Protein AF-A0A2D6QB66-F1 (afdb_monomer)

Foldseek 3Di:
DDEAEQAVQQLVVLVVDDHPVVCLVVPLVPAQAYADWAYENVDTQFQAPPYDGPLLVVLVSHDPNHYYHHGHDPVDDPVSNVVSVVNNVVSPD

Nearest PDB structures (foldseek):
  4q3p-assembly2_B  TM=3.295E-01  e=2.013E+00  Schistosoma mansoni
  4q3r-assembly4_D  TM=3.873E-01  e=4.354E+00  Schistosoma mansoni
  4q3p-assembly4_D  TM=2.969E-01  e=2.604E+00  Schistosoma mansoni
  4q3v-assembly1_A  TM=3.183E-01  e=3.157E+00  Schistosoma mansoni
  4q3p-assembly3_C  TM=2.563E-01  e=2.289E+00  Schistosoma mansoni

Solvent-accessible surface area (backbone atoms only — not comparable to full-atom values): 5120 Å² total; per-residue (Å²): 122,34,75,46,47,49,17,64,34,51,33,40,26,74,71,75,45,74,42,64,64,62,54,43,76,74,37,30,97,42,42,53,26,34,39,49,20,7,15,41,84,90,46,63,37,31,45,40,89,74,48,68,61,64,56,61,66,51,40,78,51,58,52,90,86,29,45,81,38,82,47,56,48,88,86,60,51,71,69,51,51,52,50,16,52,50,53,40,46,79,44,70,97

Mean predicted aligned error: 2.01 Å

Secondary structure (DSSP, 8-state):
-EEEEHHHHHHHHTTTS--HHHHHHHHGGGEEEEEE-B--SS--SB-TTSS---HHHHHHHS-TTSEEEE---TTS-HHHHHHHHHHHHTTT-

Radius of gyration: 12.35 Å; Cα contacts (8 Å, |Δi|>4): 161; chains: 1; bounding box: 29×25×33 Å

Sequence (93 aa):
GYWHDTGRIHQRSNMGLPDQGVWLDAFSNRMMGCHLQDATKDQSELPPGQGEVDFQLVSEYVPREAARVVEVHPRHGRAEVLLAVQYLLDRGF

Structure (mmCIF, N/CA/C/O backbone):
data_AF-A0A2D6QB66-F1
#
_entry.id   AF-A0A2D6QB66-F1
#
loop_
_atom_site.group_PDB
_atom_site.id
_atom_site.type_symbol
_atom_site.label_atom_id
_atom_site.label_alt_id
_atom_site.label_comp_id
_atom_site.label_asym_id
_atom_site.label_entity_id
_atom_site.label_seq_id
_atom_site.pdbx_PDB_ins_code
_atom_site.Cartn_x
_atom_site.Cartn_y
_atom_site.Cartn_z
_atom_site.occupancy
_atom_site.B_iso_or_equiv
_atom_site.auth_seq_id
_atom_site.auth_comp_id
_atom_site.auth_asym_id
_atom_site.auth_atom_id
_atom_site.pdbx_PDB_model_num
ATOM 1 N N . GLY A 1 1 ? -14.272 9.421 8.036 1.00 88.00 1 GLY A N 1
ATOM 2 C CA . GLY A 1 1 ? -13.499 8.234 7.643 1.00 88.00 1 GLY A CA 1
ATOM 3 C C . GLY A 1 1 ? -12.024 8.546 7.629 1.00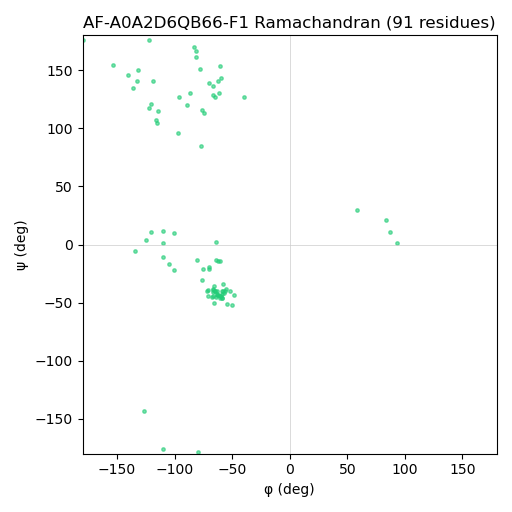 88.00 1 GLY A C 1
ATOM 4 O O . GLY A 1 1 ? -11.654 9.702 7.800 1.00 88.00 1 GLY A O 1
ATOM 5 N N . TYR A 1 2 ? -11.209 7.516 7.459 1.00 97.81 2 TYR A N 1
ATOM 6 C CA . TYR A 1 2 ? -9.757 7.574 7.328 1.00 97.81 2 TYR A CA 1
ATOM 7 C C . TYR A 1 2 ? -9.350 7.008 5.963 1.00 97.81 2 TYR A C 1
ATOM 9 O O . TYR A 1 2 ? -9.953 6.038 5.506 1.00 97.81 2 TYR A O 1
ATOM 17 N N . TRP A 1 3 ? -8.366 7.626 5.313 1.00 98.44 3 TRP A N 1
ATOM 18 C CA . TRP A 1 3 ? -7.765 7.109 4.088 1.00 98.44 3 TRP A CA 1
ATOM 19 C C . TRP A 1 3 ? -6.277 6.901 4.332 1.00 98.44 3 TRP A C 1
ATOM 21 O O . TRP A 1 3 ? -5.582 7.843 4.719 1.00 98.44 3 TRP A O 1
ATOM 31 N N . HIS A 1 4 ? -5.819 5.667 4.166 1.00 98.50 4 HIS A N 1
ATOM 32 C CA . HIS A 1 4 ? -4.449 5.279 4.471 1.00 98.50 4 HIS A CA 1
ATOM 33 C C . HIS A 1 4 ? -3.593 5.322 3.203 1.00 98.50 4 HIS A C 1
ATOM 35 O O . HIS A 1 4 ? -3.958 4.732 2.193 1.00 98.50 4 HIS A O 1
ATOM 41 N N . ASP A 1 5 ? -2.466 6.026 3.238 1.00 98.25 5 ASP A N 1
ATOM 42 C CA . ASP A 1 5 ? -1.532 6.110 2.113 1.00 98.25 5 ASP A CA 1
ATOM 43 C C . ASP A 1 5 ? -0.213 5.465 2.528 1.00 98.25 5 ASP A C 1
ATOM 45 O O . ASP A 1 5 ? 0.547 6.034 3.321 1.00 98.25 5 ASP A O 1
ATOM 49 N N . THR A 1 6 ? 0.026 4.254 2.022 1.00 98.31 6 THR A N 1
ATOM 50 C CA . THR A 1 6 ? 1.131 3.419 2.488 1.00 98.31 6 THR A CA 1
ATOM 51 C C . THR A 1 6 ? 2.488 4.052 2.182 1.00 98.31 6 THR A C 1
ATOM 53 O O . THR A 1 6 ? 3.341 4.133 3.066 1.00 98.31 6 THR 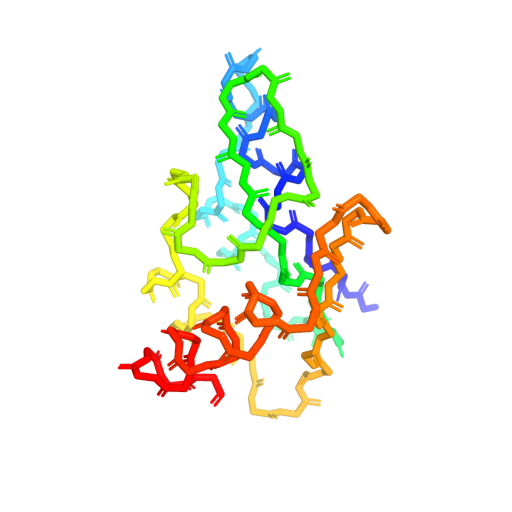A O 1
ATOM 56 N N . GLY A 1 7 ? 2.692 4.569 0.969 1.00 97.69 7 GLY A N 1
ATOM 57 C CA . GLY A 1 7 ? 3.983 5.132 0.570 1.00 97.69 7 GLY A CA 1
ATOM 58 C C . GLY A 1 7 ? 4.276 6.463 1.255 1.00 97.69 7 GLY A C 1
ATOM 59 O O . GLY A 1 7 ? 5.400 6.694 1.708 1.00 97.69 7 GLY A O 1
ATOM 60 N N . ARG A 1 8 ? 3.270 7.335 1.409 1.00 96.44 8 ARG A N 1
ATOM 61 C CA . ARG A 1 8 ? 3.463 8.622 2.099 1.00 96.44 8 ARG A CA 1
ATOM 62 C C . ARG A 1 8 ? 3.763 8.440 3.576 1.00 96.44 8 ARG A C 1
ATOM 64 O O . ARG A 1 8 ? 4.573 9.198 4.112 1.00 96.44 8 ARG A O 1
ATOM 71 N N . ILE A 1 9 ? 3.124 7.478 4.239 1.00 97.31 9 ILE A N 1
ATOM 72 C CA . ILE A 1 9 ? 3.410 7.185 5.646 1.00 97.31 9 ILE A CA 1
ATOM 73 C C . ILE A 1 9 ? 4.829 6.633 5.795 1.00 97.31 9 ILE A C 1
ATOM 75 O O . ILE A 1 9 ? 5.560 7.143 6.640 1.00 97.31 9 ILE A O 1
ATOM 79 N N . HIS A 1 10 ? 5.265 5.712 4.929 1.00 97.94 10 HIS A N 1
ATOM 80 C CA . HIS A 1 10 ? 6.639 5.185 4.951 1.00 97.94 10 HIS A CA 1
ATOM 81 C C . HIS A 1 10 ? 7.704 6.274 4.777 1.00 97.94 10 HIS A C 1
ATOM 83 O O . HIS A 1 10 ? 8.669 6.364 5.535 1.00 97.94 10 HIS A O 1
ATOM 89 N N . GLN A 1 11 ? 7.525 7.177 3.810 1.00 96.31 11 GLN A N 1
ATOM 90 C CA . GLN A 1 11 ? 8.468 8.286 3.632 1.00 96.31 11 GLN A CA 1
ATOM 91 C C . GLN A 1 11 ? 8.503 9.220 4.841 1.00 96.31 11 GLN A C 1
ATOM 93 O O . GLN A 1 11 ? 9.568 9.680 5.251 1.00 96.31 11 GLN A O 1
ATOM 98 N N . ARG A 1 12 ? 7.339 9.504 5.428 1.00 95.94 12 ARG A N 1
ATOM 99 C CA . ARG A 1 12 ? 7.229 10.348 6.619 1.00 95.94 12 ARG A CA 1
ATOM 100 C C . ARG A 1 12 ? 7.867 9.692 7.838 1.00 95.94 12 ARG A C 1
ATOM 102 O O . ARG A 1 12 ? 8.534 10.392 8.600 1.00 95.94 12 ARG A O 1
ATOM 109 N N . SER A 1 13 ? 7.720 8.382 8.013 1.00 96.88 13 SER A N 1
ATOM 110 C CA . SER A 1 13 ? 8.349 7.674 9.128 1.00 96.88 13 SER A CA 1
ATOM 111 C C . SER A 1 13 ? 9.870 7.683 9.028 1.00 96.88 13 SER A C 1
ATOM 113 O O . SER A 1 13 ? 10.546 7.914 10.027 1.00 96.88 13 SER A O 1
ATOM 115 N N . ASN A 1 14 ? 10.417 7.612 7.812 1.00 95.38 14 ASN A N 1
ATOM 116 C CA . ASN A 1 14 ? 11.847 7.830 7.563 1.00 95.38 14 ASN A CA 1
ATOM 117 C C . ASN A 1 14 ? 12.341 9.249 7.932 1.00 95.38 14 ASN A C 1
ATOM 119 O O . ASN A 1 14 ? 13.548 9.468 8.044 1.00 95.38 14 ASN A O 1
ATOM 123 N N . MET A 1 15 ? 11.432 10.208 8.149 1.00 95.62 15 MET A N 1
ATOM 124 C CA . MET A 1 15 ? 11.717 11.565 8.641 1.00 95.62 15 MET A CA 1
ATOM 125 C C . MET A 1 15 ? 11.428 11.735 10.145 1.00 95.62 15 MET A C 1
ATOM 127 O O . MET A 1 15 ? 11.438 12.857 10.648 1.00 95.62 15 MET A O 1
ATOM 131 N N . GLY A 1 16 ? 11.167 10.642 10.870 1.00 96.69 16 GLY A N 1
ATOM 132 C CA . GLY A 1 16 ? 10.904 10.649 12.312 1.00 96.69 16 GLY A CA 1
ATOM 133 C C . GLY A 1 16 ? 9.440 10.874 12.701 1.00 96.69 16 GLY A C 1
ATOM 134 O O . GLY A 1 16 ? 9.157 11.106 13.875 1.00 96.69 16 GLY A O 1
ATOM 135 N N . LEU A 1 17 ? 8.505 10.824 11.745 1.00 97.50 17 LEU A N 1
ATOM 136 C CA . LEU A 1 17 ? 7.069 10.798 12.047 1.00 97.50 17 LEU A CA 1
ATOM 137 C C . LEU A 1 17 ? 6.608 9.373 12.412 1.00 97.50 17 LEU A C 1
ATOM 139 O O . LEU A 1 17 ? 7.340 8.414 12.175 1.00 97.50 17 LEU A O 1
ATOM 143 N N . PRO A 1 18 ? 5.403 9.205 12.987 1.00 98.19 18 PRO A N 1
ATOM 144 C CA . PRO A 1 18 ? 4.894 7.876 13.308 1.00 98.19 18 PRO A CA 1
ATOM 145 C C . PRO A 1 18 ? 4.761 6.978 12.072 1.00 98.19 18 PRO A C 1
ATOM 147 O O . PRO A 1 18 ? 4.393 7.454 10.992 1.00 98.19 18 PRO A O 1
ATOM 150 N N . ASP A 1 19 ? 5.054 5.693 12.260 1.00 97.69 19 ASP A N 1
ATOM 151 C CA . ASP A 1 19 ? 5.035 4.657 11.228 1.00 97.69 19 ASP A CA 1
ATOM 152 C C . ASP A 1 19 ? 3.624 4.136 10.910 1.00 97.69 19 ASP A C 1
ATOM 154 O O . ASP A 1 19 ? 2.622 4.602 11.462 1.00 97.69 19 ASP A O 1
ATOM 158 N N . GLN A 1 20 ? 3.552 3.169 9.986 1.00 97.81 20 GLN A N 1
ATOM 159 C CA . GLN A 1 20 ? 2.304 2.519 9.575 1.00 97.81 20 GLN A CA 1
ATOM 160 C C . GLN A 1 20 ? 1.498 2.036 10.781 1.00 97.81 20 GLN A C 1
ATOM 162 O O . GLN A 1 20 ? 0.321 2.373 10.893 1.00 97.81 20 GLN A O 1
ATOM 167 N N . GLY A 1 21 ? 2.135 1.280 11.682 1.00 98.25 21 GLY A N 1
ATOM 168 C CA . GLY A 1 21 ? 1.478 0.632 12.814 1.00 98.25 21 GLY A CA 1
ATOM 169 C C . GLY A 1 21 ? 0.779 1.643 13.712 1.00 98.25 21 GLY A C 1
ATOM 170 O O . GLY A 1 21 ? -0.404 1.489 13.999 1.00 98.25 21 GLY A O 1
ATOM 171 N N . VAL A 1 22 ? 1.451 2.751 14.043 1.00 98.44 22 VAL A N 1
ATOM 172 C CA . VAL A 1 22 ? 0.863 3.806 14.885 1.00 98.44 22 VAL A CA 1
ATOM 173 C C . VAL A 1 22 ? -0.402 4.403 14.257 1.00 98.44 22 VAL A C 1
ATOM 175 O O . VAL A 1 22 ? -1.407 4.612 14.942 1.00 98.44 22 VAL A O 1
ATOM 178 N N . TRP A 1 23 ? -0.381 4.691 12.953 1.00 98.44 23 TRP A N 1
ATOM 179 C CA . TRP A 1 23 ? -1.555 5.237 12.265 1.00 98.44 23 TRP A CA 1
ATOM 180 C C . TRP A 1 23 ? -2.670 4.199 12.097 1.00 98.44 23 TRP A C 1
ATOM 182 O O . TRP A 1 23 ? -3.850 4.536 12.229 1.00 98.44 23 TRP A O 1
ATOM 192 N N . LEU A 1 24 ? -2.311 2.950 11.806 1.00 98.44 24 LEU A N 1
ATOM 193 C CA . LEU A 1 24 ? -3.253 1.852 11.619 1.00 98.44 24 LEU A CA 1
ATOM 194 C C . LEU A 1 24 ? -3.960 1.492 12.931 1.00 98.44 24 LEU A C 1
ATOM 196 O O . LEU A 1 24 ? -5.189 1.409 12.938 1.00 98.44 24 LEU A O 1
ATOM 200 N N . ASP A 1 25 ? -3.240 1.394 14.047 1.00 98.44 25 ASP A N 1
ATOM 201 C CA . ASP A 1 25 ? -3.820 1.176 15.379 1.00 98.44 25 ASP A CA 1
ATOM 202 C C . ASP A 1 25 ? -4.831 2.274 15.741 1.00 98.44 25 ASP A C 1
ATOM 204 O O . ASP A 1 25 ? -5.913 2.002 16.262 1.00 98.44 25 ASP A O 1
ATOM 208 N N . ALA A 1 26 ? -4.506 3.531 15.430 1.00 98.06 26 ALA A N 1
ATOM 209 C CA . ALA A 1 26 ? -5.339 4.668 15.805 1.00 98.06 26 ALA A CA 1
ATOM 210 C C . ALA A 1 26 ? -6.595 4.840 14.930 1.00 98.06 26 ALA A C 1
ATOM 212 O O . ALA A 1 26 ? -7.601 5.377 15.407 1.00 98.06 26 ALA A O 1
ATOM 213 N N . PHE A 1 27 ? -6.548 4.448 13.649 1.00 98.12 27 PHE A N 1
ATOM 214 C CA . PHE A 1 27 ? -7.569 4.864 12.675 1.00 98.12 27 PHE A CA 1
ATOM 215 C C . PHE A 1 27 ? -8.132 3.764 11.763 1.00 98.12 27 PHE A C 1
ATOM 217 O O . PHE A 1 27 ? -9.088 4.049 11.028 1.00 98.12 27 PHE A O 1
ATOM 224 N N . SER A 1 28 ? -7.614 2.530 11.799 1.00 97.50 28 SER A N 1
ATOM 225 C CA . SER A 1 28 ? -8.094 1.413 10.957 1.00 97.50 28 SER A CA 1
ATOM 226 C C . SER A 1 28 ? -9.593 1.142 11.112 1.00 97.50 28 SER A C 1
ATOM 228 O O . SER A 1 28 ? -10.295 0.952 10.121 1.00 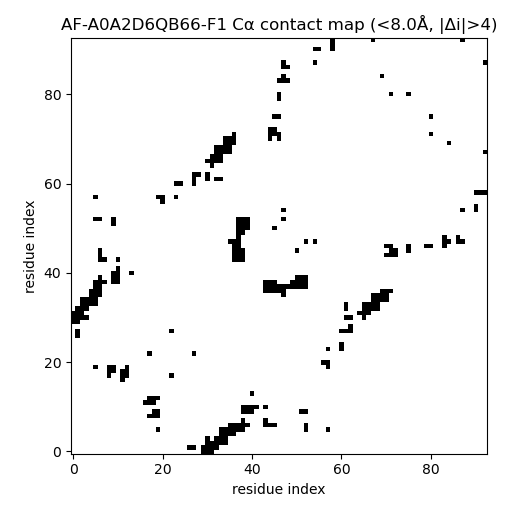97.50 28 SER A O 1
ATOM 230 N N . ASN A 1 29 ? -10.126 1.260 12.330 1.00 97.12 29 ASN A N 1
ATOM 231 C CA . ASN A 1 29 ? -11.550 1.087 12.637 1.00 97.12 29 ASN A CA 1
ATOM 232 C C . ASN A 1 29 ? -12.492 2.076 11.918 1.00 97.12 29 ASN A C 1
ATOM 234 O O . ASN A 1 29 ? -13.706 1.877 11.912 1.00 97.12 29 ASN A O 1
ATOM 238 N N . ARG A 1 30 ? -11.962 3.157 11.332 1.00 97.56 30 ARG A N 1
ATOM 239 C CA . ARG A 1 30 ? -12.718 4.160 10.555 1.00 97.56 30 ARG A CA 1
ATOM 240 C C . ARG A 1 30 ? -12.215 4.268 9.116 1.00 97.56 30 ARG A C 1
ATOM 242 O O . ARG A 1 30 ? -12.569 5.235 8.427 1.00 97.56 30 ARG A O 1
ATOM 249 N N . MET A 1 31 ? -11.356 3.343 8.686 1.00 98.50 31 MET A N 1
ATOM 250 C CA . MET A 1 31 ? -10.768 3.334 7.353 1.00 98.50 31 MET A CA 1
ATOM 251 C C . MET A 1 31 ? -11.858 3.126 6.303 1.00 98.50 31 MET A C 1
ATOM 253 O O . MET A 1 31 ? -12.653 2.198 6.380 1.00 98.50 31 MET A O 1
ATOM 257 N N . MET A 1 32 ? -11.894 4.025 5.324 1.00 98.56 32 MET A N 1
ATOM 258 C CA . MET A 1 32 ? -12.785 3.942 4.165 1.00 98.56 32 MET A CA 1
ATOM 259 C C . MET A 1 32 ? -12.055 3.415 2.928 1.00 98.56 32 MET A C 1
ATOM 261 O O . MET A 1 32 ? -12.692 2.896 2.015 1.00 98.56 32 MET A O 1
ATOM 265 N N . GLY A 1 33 ? -10.729 3.536 2.897 1.00 98.44 33 GLY A N 1
ATOM 266 C CA . GLY A 1 33 ? -9.901 3.000 1.832 1.00 98.44 33 GLY A CA 1
ATOM 267 C C . GLY A 1 33 ? -8.419 3.260 2.046 1.00 98.44 33 GLY A C 1
ATOM 268 O O . GLY A 1 33 ? -8.019 3.934 3.002 1.00 98.44 33 GLY A O 1
ATOM 269 N N . CYS A 1 34 ? -7.619 2.716 1.142 1.00 98.38 34 CYS A N 1
ATOM 270 C CA . CYS A 1 34 ? -6.187 2.905 1.106 1.00 98.38 34 CYS A CA 1
ATOM 271 C C . CYS A 1 34 ? -5.659 3.067 -0.322 1.00 98.38 34 CYS A C 1
ATOM 273 O O . CYS A 1 34 ? -6.152 2.453 -1.274 1.00 98.38 34 CYS A O 1
ATOM 275 N N . HIS A 1 35 ? -4.624 3.895 -0.442 1.00 98.56 35 HIS A N 1
ATOM 276 C CA . HIS A 1 35 ? -3.721 3.884 -1.580 1.00 98.56 35 HIS A CA 1
ATOM 277 C C . HIS A 1 35 ? -2.585 2.913 -1.285 1.00 98.56 35 HIS A C 1
ATOM 279 O O . HIS A 1 35 ? -1.860 3.066 -0.302 1.00 98.56 35 HIS A O 1
ATOM 285 N N . LEU A 1 36 ? -2.474 1.904 -2.144 1.00 98.56 36 LEU A N 1
ATOM 286 C CA . LEU A 1 36 ? -1.450 0.876 -2.118 1.00 98.56 36 LEU A CA 1
ATOM 287 C C . LEU A 1 36 ? -0.361 1.290 -3.093 1.00 98.56 36 LEU A C 1
ATOM 289 O O . LEU A 1 36 ? -0.455 1.073 -4.304 1.00 98.56 36 LEU A O 1
ATOM 293 N N . GLN A 1 37 ? 0.651 1.923 -2.526 1.00 97.69 37 GLN A N 1
ATOM 294 C CA . GLN A 1 37 ? 1.840 2.365 -3.225 1.00 97.69 37 GLN A CA 1
ATOM 295 C C . GLN A 1 37 ? 3.061 2.018 -2.382 1.00 97.69 37 GLN A C 1
ATOM 297 O O . GLN A 1 37 ? 3.057 2.202 -1.161 1.00 97.69 37 GLN A O 1
ATOM 302 N N . ASP A 1 38 ? 4.084 1.464 -3.013 1.00 98.44 38 ASP A N 1
ATOM 303 C CA . ASP A 1 38 ? 5.344 1.207 -2.337 1.00 98.44 38 ASP A CA 1
ATOM 304 C C . ASP A 1 38 ? 6.189 2.479 -2.295 1.00 98.44 38 ASP A C 1
ATOM 306 O O . ASP A 1 38 ? 5.982 3.437 -3.054 1.00 98.44 38 ASP A O 1
ATOM 310 N N . ALA A 1 39 ? 7.159 2.487 -1.399 1.00 98.19 39 ALA A N 1
ATOM 311 C CA . ALA A 1 39 ? 8.093 3.581 -1.262 1.00 98.19 39 ALA A CA 1
ATOM 312 C C . ALA A 1 39 ? 9.413 3.087 -0.683 1.00 98.19 39 ALA A C 1
ATOM 314 O O . ALA A 1 39 ? 9.470 2.110 0.059 1.00 98.19 39 ALA A O 1
ATOM 315 N N . THR A 1 40 ? 10.469 3.821 -0.992 1.00 97.00 40 THR A N 1
ATOM 316 C CA . THR A 1 40 ? 11.725 3.797 -0.248 1.00 97.00 40 THR A CA 1
ATOM 317 C C . THR A 1 40 ? 11.868 5.121 0.495 1.00 97.00 40 THR A C 1
ATOM 319 O O . THR A 1 40 ? 10.996 5.995 0.428 1.00 97.00 40 THR A O 1
ATOM 322 N N . LYS A 1 41 ? 12.997 5.321 1.175 1.00 93.44 41 LYS A N 1
ATOM 323 C CA . LYS A 1 41 ? 13.344 6.627 1.749 1.00 93.44 41 LYS A CA 1
ATOM 324 C C . LYS A 1 41 ? 13.259 7.785 0.742 1.00 93.44 41 LYS A C 1
ATOM 326 O O . LYS A 1 41 ? 12.778 8.857 1.100 1.00 93.44 41 LYS A O 1
ATOM 331 N N . ASP A 1 42 ? 13.694 7.560 -0.497 1.00 92.81 42 ASP A N 1
ATOM 332 C CA . ASP A 1 42 ? 13.912 8.632 -1.478 1.00 92.81 42 ASP A CA 1
ATOM 333 C C . ASP A 1 42 ? 12.902 8.622 -2.636 1.00 92.81 42 ASP A C 1
ATOM 335 O O . ASP A 1 42 ? 12.844 9.572 -3.418 1.00 92.81 42 ASP A O 1
ATOM 339 N N . GLN A 1 43 ? 12.100 7.562 -2.770 1.00 94.25 43 GLN A N 1
ATOM 340 C CA . GLN A 1 43 ? 11.139 7.408 -3.864 1.00 94.25 43 GLN A CA 1
ATOM 341 C C . GLN A 1 43 ? 9.768 6.979 -3.349 1.00 94.25 43 GLN A C 1
ATOM 343 O O . GLN A 1 43 ? 9.665 6.163 -2.439 1.00 94.25 43 GLN A O 1
ATOM 348 N N . SER A 1 44 ? 8.717 7.533 -3.945 1.00 92.88 44 SER A N 1
ATOM 349 C CA . SER A 1 44 ? 7.315 7.183 -3.695 1.00 92.88 44 SER A CA 1
ATOM 350 C C . SER A 1 44 ? 6.631 6.742 -4.982 1.00 92.88 44 SER A C 1
ATOM 352 O O . SER A 1 44 ? 7.227 6.788 -6.071 1.00 92.88 44 SER A O 1
ATOM 354 N N . GLU A 1 45 ? 5.371 6.320 -4.847 1.00 96.50 45 GLU A N 1
ATOM 355 C CA . GLU A 1 45 ? 4.520 5.892 -5.957 1.00 96.50 45 GLU A CA 1
ATOM 356 C C . GLU A 1 45 ? 5.144 4.719 -6.735 1.00 96.50 45 GLU A C 1
ATOM 358 O O . GLU A 1 45 ? 4.960 4.590 -7.950 1.00 96.50 45 GLU A O 1
ATOM 363 N N . LEU A 1 46 ? 5.935 3.890 -6.041 1.00 98.31 46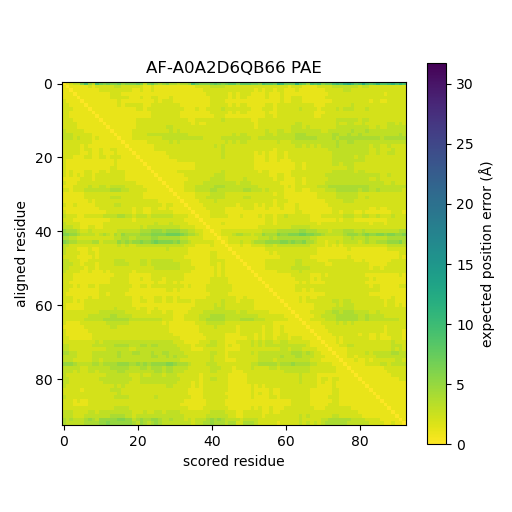 LEU A N 1
ATOM 364 C CA . LEU A 1 46 ? 6.522 2.676 -6.593 1.00 98.31 46 LEU A CA 1
ATOM 365 C C . LEU A 1 46 ? 5.466 1.561 -6.632 1.00 98.31 46 LEU A C 1
ATOM 367 O O . LEU A 1 46 ? 4.567 1.529 -5.787 1.00 98.31 46 LEU A O 1
ATOM 371 N N . PRO A 1 47 ? 5.559 0.617 -7.580 1.00 98.38 47 PRO A N 1
ATOM 372 C CA . PRO A 1 47 ? 4.707 -0.560 -7.577 1.00 98.38 47 PRO A CA 1
ATOM 373 C C . PRO A 1 47 ? 4.940 -1.393 -6.303 1.00 98.38 47 PRO A C 1
ATOM 375 O O . PRO A 1 47 ? 6.099 -1.675 -5.993 1.00 98.38 47 PRO A O 1
ATOM 378 N N . PRO A 1 48 ? 3.879 -1.798 -5.574 1.00 98.56 48 PRO A N 1
ATOM 379 C CA . PRO A 1 48 ? 3.959 -2.750 -4.463 1.00 98.56 48 PRO A CA 1
ATOM 380 C C . PRO A 1 48 ? 4.920 -3.919 -4.716 1.00 98.56 48 PRO A C 1
ATOM 382 O O . PRO A 1 48 ? 4.821 -4.602 -5.736 1.00 98.56 48 PRO A O 1
ATOM 385 N N . GLY A 1 49 ? 5.853 -4.134 -3.787 1.00 97.94 49 GLY A N 1
ATO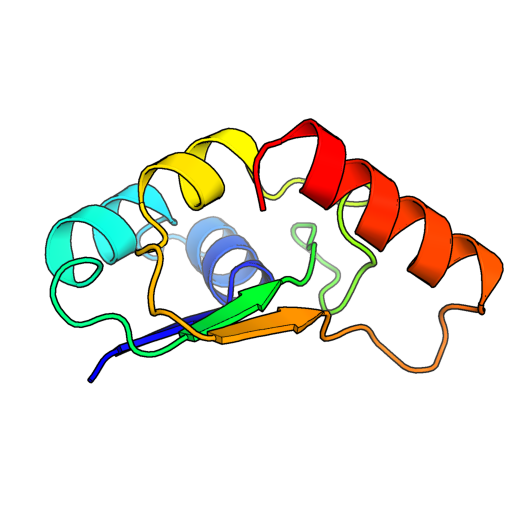M 386 C CA . GLY A 1 49 ? 6.905 -5.147 -3.878 1.00 97.94 49 GLY A CA 1
ATOM 387 C C . GLY A 1 49 ? 8.229 -4.650 -4.466 1.00 97.94 49 GLY A C 1
ATOM 388 O O . GLY A 1 49 ? 9.157 -5.447 -4.599 1.00 97.94 49 GLY A O 1
ATOM 389 N N . GLN A 1 50 ? 8.333 -3.365 -4.817 1.00 97.94 50 GLN A N 1
ATOM 390 C CA . GLN A 1 50 ? 9.572 -2.740 -5.305 1.00 97.94 50 GLN A CA 1
ATOM 391 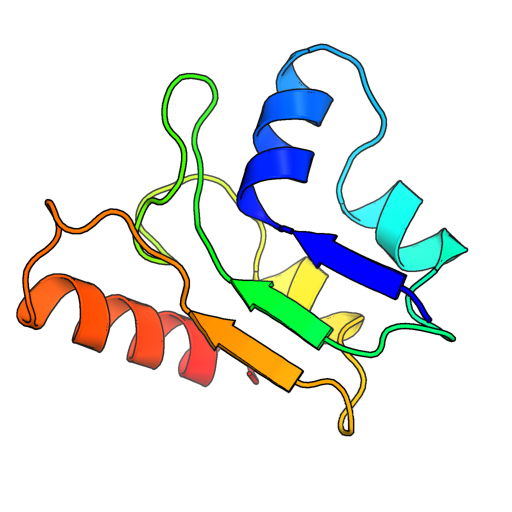C C . GLN A 1 50 ? 10.195 -1.739 -4.323 1.00 97.94 50 GLN A C 1
ATOM 393 O O . GLN A 1 50 ? 11.207 -1.116 -4.643 1.00 97.94 50 GLN A O 1
ATOM 398 N N . GLY A 1 51 ? 9.597 -1.559 -3.150 1.00 97.69 51 GLY A N 1
ATOM 399 C CA . GLY A 1 51 ? 10.112 -0.703 -2.093 1.00 97.69 51 GLY A CA 1
ATOM 400 C C . GLY A 1 51 ? 10.220 -1.450 -0.771 1.00 97.69 51 GLY A C 1
ATOM 401 O O . GLY A 1 51 ? 10.620 -2.613 -0.714 1.00 97.69 51 GLY A O 1
ATOM 402 N N . GLU A 1 52 ? 9.924 -0.732 0.300 1.00 98.19 52 GLU A N 1
ATOM 403 C CA . GLU A 1 52 ? 10.203 -1.127 1.677 1.00 98.19 52 GLU A CA 1
ATOM 404 C C . GLU A 1 52 ? 8.945 -1.109 2.556 1.00 98.19 52 GLU A C 1
ATOM 406 O O . GLU A 1 52 ? 9.037 -1.341 3.761 1.00 98.19 52 GLU A O 1
ATOM 411 N N . VAL A 1 53 ? 7.769 -0.825 1.985 1.00 98.44 53 VAL A N 1
ATOM 412 C CA . VAL A 1 53 ? 6.510 -0.852 2.734 1.00 98.44 53 VAL A CA 1
ATOM 413 C C . VAL A 1 53 ? 6.195 -2.285 3.166 1.00 98.44 53 VAL A C 1
ATOM 415 O O . VAL A 1 53 ? 6.110 -3.201 2.345 1.00 98.44 53 VAL A O 1
ATOM 418 N N . ASP A 1 54 ? 5.924 -2.472 4.458 1.00 98.00 54 ASP A N 1
ATOM 419 C CA . ASP A 1 54 ? 5.436 -3.743 4.992 1.00 98.00 54 ASP A CA 1
ATOM 420 C C . ASP A 1 54 ? 3.943 -3.939 4.681 1.00 98.00 54 ASP A C 1
ATOM 422 O O . ASP A 1 54 ? 3.052 -3.620 5.471 1.00 98.00 54 ASP A O 1
ATOM 426 N N . PHE A 1 55 ? 3.654 -4.462 3.490 1.00 98.50 55 PHE A N 1
ATOM 427 C CA . PHE A 1 55 ? 2.283 -4.768 3.081 1.00 98.50 55 PHE A CA 1
ATOM 428 C C . PHE A 1 55 ? 1.665 -5.946 3.841 1.00 98.50 55 PHE A C 1
ATOM 430 O O . PHE A 1 55 ? 0.440 -6.044 3.858 1.00 98.50 55 PHE A O 1
ATOM 437 N N . GLN A 1 56 ? 2.466 -6.811 4.477 1.00 98.38 56 GLN A N 1
ATOM 438 C CA . GLN A 1 56 ? 1.921 -7.861 5.337 1.00 98.38 56 GLN A CA 1
ATOM 439 C C . GLN A 1 56 ? 1.252 -7.212 6.550 1.00 98.38 56 GLN A C 1
ATOM 441 O O . GLN A 1 56 ? 0.064 -7.439 6.768 1.00 98.38 56 GLN A O 1
ATOM 446 N N . LEU A 1 57 ? 1.958 -6.307 7.237 1.00 98.12 57 LEU A N 1
ATOM 447 C CA . LEU A 1 57 ? 1.385 -5.508 8.320 1.00 98.12 57 LEU A CA 1
ATOM 448 C C . LEU A 1 57 ? 0.136 -4.754 7.852 1.00 98.12 57 LEU A C 1
ATOM 450 O O . LEU A 1 57 ? -0.911 -4.847 8.480 1.00 98.12 57 LEU A O 1
ATOM 454 N N . VAL A 1 58 ? 0.214 -4.021 6.737 1.00 98.38 58 VAL A N 1
ATOM 455 C CA . VAL A 1 58 ? -0.932 -3.225 6.262 1.00 98.38 58 VAL A CA 1
ATOM 456 C C . VAL A 1 58 ? -2.156 -4.113 6.003 1.00 98.38 58 VAL A C 1
ATOM 458 O O . VAL A 1 58 ? -3.263 -3.738 6.391 1.00 98.38 58 VAL A O 1
ATOM 461 N N . SER A 1 59 ? -1.977 -5.290 5.392 1.00 98.00 59 SER A N 1
ATOM 462 C CA . SER A 1 59 ? -3.080 -6.208 5.069 1.00 98.00 59 SER A CA 1
ATOM 463 C C . SER A 1 59 ? -3.893 -6.631 6.296 1.00 98.00 59 SER A C 1
ATOM 465 O O . SER A 1 59 ? -5.114 -6.751 6.213 1.00 98.00 59 SER A O 1
ATOM 467 N N . GLU A 1 60 ? -3.238 -6.771 7.451 1.00 97.69 60 GLU A N 1
ATOM 468 C CA . GLU A 1 60 ? -3.855 -7.212 8.706 1.00 97.69 60 GLU A CA 1
ATOM 469 C C . GLU A 1 60 ? -4.799 -6.157 9.301 1.00 97.69 60 GLU A C 1
ATOM 471 O O . GLU A 1 60 ? -5.704 -6.490 10.067 1.00 97.69 60 GLU A O 1
ATOM 476 N N . TYR A 1 61 ? -4.636 -4.890 8.910 1.00 98.19 61 TYR A N 1
ATOM 477 C CA . TYR A 1 61 ? -5.423 -3.765 9.416 1.00 98.19 61 TYR A CA 1
ATOM 478 C C . TYR A 1 61 ? -6.473 -3.240 8.438 1.00 98.19 61 TYR A C 1
ATOM 480 O O . TYR A 1 61 ? -7.352 -2.480 8.852 1.00 98.19 61 TYR A O 1
ATOM 488 N N . VAL A 1 62 ? -6.385 -3.574 7.148 1.00 98.12 62 VAL A N 1
ATOM 489 C CA . VAL A 1 62 ? -7.302 -3.041 6.132 1.00 98.12 62 VAL A CA 1
ATOM 490 C C . VAL A 1 62 ? -8.660 -3.749 6.235 1.00 98.12 62 VAL A C 1
ATOM 492 O O . VAL A 1 62 ? -8.748 -4.946 5.953 1.00 98.12 62 VAL A O 1
ATOM 495 N N . PRO A 1 63 ? -9.755 -3.034 6.574 1.00 97.06 63 PRO A N 1
ATOM 496 C CA . PRO A 1 63 ? -11.076 -3.646 6.677 1.00 97.06 63 PRO A CA 1
ATOM 497 C C . PRO A 1 63 ? -11.535 -4.262 5.357 1.00 97.06 63 PRO A C 1
ATOM 499 O O . PRO A 1 63 ? -11.170 -3.817 4.263 1.00 97.06 63 PRO A O 1
ATOM 502 N N . ARG A 1 64 ? -12.402 -5.272 5.433 1.00 96.12 64 ARG A N 1
ATOM 503 C CA . ARG A 1 64 ? -12.934 -5.946 4.242 1.00 96.12 64 ARG A CA 1
ATOM 504 C C . ARG A 1 64 ? -13.648 -4.963 3.312 1.00 96.12 64 ARG A C 1
ATOM 506 O O . ARG A 1 64 ? -13.475 -5.034 2.099 1.00 96.12 64 ARG A O 1
ATOM 513 N N . GLU A 1 65 ? -14.390 -4.027 3.891 1.00 96.81 65 GLU A N 1
ATOM 514 C CA . GLU A 1 65 ? -15.222 -3.034 3.210 1.00 96.81 65 GLU A CA 1
ATOM 515 C C . GLU A 1 65 ? -14.430 -1.828 2.685 1.00 96.81 65 GLU A C 1
ATOM 517 O O . GLU A 1 65 ? -14.966 -1.043 1.902 1.00 96.81 65 GLU A O 1
ATOM 522 N N . ALA A 1 66 ? -13.173 -1.657 3.108 1.00 98.25 66 ALA A N 1
ATOM 523 C CA . ALA A 1 66 ? -12.352 -0.530 2.688 1.00 98.25 66 ALA A CA 1
ATOM 524 C C . ALA A 1 66 ? -11.952 -0.657 1.208 1.00 98.25 66 ALA A C 1
ATOM 526 O O . ALA A 1 66 ? -11.596 -1.734 0.722 1.00 98.25 66 ALA A O 1
ATOM 527 N N . ALA A 1 67 ? -11.987 0.458 0.479 1.00 98.38 67 ALA A N 1
ATOM 528 C CA . ALA A 1 67 ? -11.516 0.498 -0.900 1.00 98.38 67 ALA A CA 1
ATOM 529 C C . ALA A 1 67 ? -9.996 0.278 -0.964 1.00 98.38 67 ALA A C 1
ATOM 531 O O . ALA A 1 67 ? -9.249 0.869 -0.191 1.00 98.38 67 ALA A O 1
ATOM 532 N N . ARG A 1 68 ? -9.531 -0.537 -1.910 1.00 98.31 68 ARG A N 1
ATOM 533 C CA . ARG A 1 68 ? -8.106 -0.802 -2.154 1.00 98.31 68 ARG A CA 1
ATOM 534 C C . ARG A 1 68 ? -7.760 -0.252 -3.530 1.00 98.31 68 ARG A C 1
ATOM 536 O O . ARG A 1 68 ? -8.315 -0.717 -4.524 1.00 98.31 68 ARG A O 1
ATOM 543 N N . VAL A 1 69 ? -6.896 0.757 -3.596 1.00 98.31 69 VAL A N 1
ATOM 544 C CA . VAL A 1 69 ? -6.537 1.423 -4.855 1.00 98.31 69 VAL A CA 1
ATOM 545 C C . VAL A 1 69 ? -5.035 1.330 -5.054 1.00 98.31 69 VAL A C 1
ATOM 547 O O . VAL A 1 69 ? -4.275 1.878 -4.265 1.00 98.31 69 VAL A O 1
ATOM 550 N N . VAL A 1 70 ? -4.601 0.656 -6.116 1.00 98.00 70 VAL A N 1
ATOM 551 C CA . VAL A 1 70 ? -3.193 0.680 -6.531 1.00 98.00 70 VAL A CA 1
ATOM 552 C C . VAL A 1 70 ? -2.908 2.035 -7.179 1.00 98.00 70 VAL A C 1
ATOM 554 O O . VAL A 1 70 ? -3.451 2.339 -8.240 1.00 98.00 70 VAL A O 1
ATOM 557 N N . GLU A 1 71 ? -2.073 2.847 -6.533 1.00 97.00 71 GLU A N 1
ATOM 558 C CA . GLU A 1 71 ? -1.676 4.181 -6.995 1.00 97.00 71 GLU A CA 1
ATOM 559 C C . GLU A 1 71 ? -0.174 4.172 -7.282 1.00 97.00 71 GLU A C 1
ATOM 561 O O . GLU A 1 71 ? 0.645 4.117 -6.377 1.00 97.00 71 GLU A O 1
ATOM 566 N N . VAL A 1 72 ? 0.219 4.197 -8.551 1.00 96.75 72 VAL A N 1
ATOM 567 C CA . VAL A 1 72 ? 1.635 4.139 -8.938 1.00 96.75 72 VAL A CA 1
ATOM 568 C C . VAL A 1 72 ? 1.940 5.217 -9.961 1.00 96.75 72 VAL A C 1
ATOM 570 O O . VAL A 1 72 ? 1.079 5.589 -10.762 1.00 96.75 72 VAL A O 1
ATOM 573 N N . HIS A 1 73 ? 3.175 5.715 -9.961 1.00 97.44 73 HIS A N 1
ATOM 574 C CA . HIS A 1 73 ? 3.576 6.764 -10.888 1.00 97.44 73 HIS A CA 1
ATOM 575 C C . HIS A 1 73 ? 3.467 6.252 -12.335 1.00 97.44 73 HIS A C 1
ATOM 577 O O . HIS A 1 73 ? 3.916 5.137 -12.624 1.00 97.44 73 HIS A O 1
ATOM 583 N N . PRO A 1 74 ? 3.007 7.069 -13.302 1.00 96.56 74 PRO A N 1
ATOM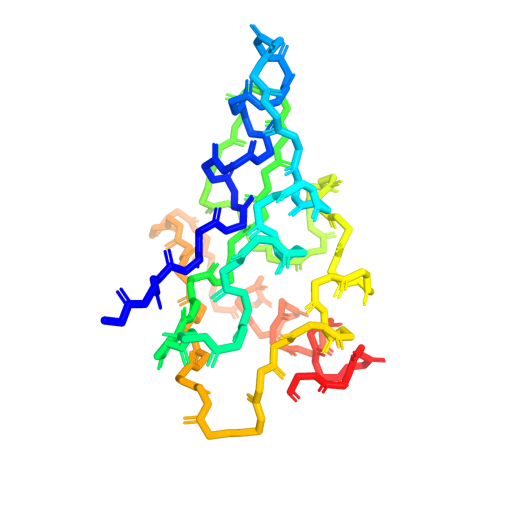 584 C CA . PRO A 1 74 ? 2.825 6.668 -14.706 1.00 96.56 74 PRO A CA 1
ATOM 585 C C . PRO A 1 74 ? 4.117 6.289 -15.456 1.00 96.56 74 PRO A C 1
ATOM 587 O O . PRO A 1 74 ? 4.077 5.979 -16.642 1.00 96.56 74 PRO A O 1
ATOM 590 N N . ARG A 1 75 ? 5.271 6.313 -14.777 1.00 96.88 75 ARG A N 1
ATOM 591 C CA . ARG A 1 75 ? 6.555 5.838 -15.320 1.00 96.88 75 ARG A CA 1
ATOM 592 C C . ARG A 1 75 ? 6.623 4.310 -15.353 1.00 96.88 75 ARG A C 1
ATOM 594 O O . ARG A 1 75 ? 7.430 3.771 -16.100 1.00 96.88 75 ARG A O 1
ATOM 601 N N . HIS A 1 76 ? 5.801 3.647 -14.539 1.00 97.19 76 HIS A N 1
ATOM 602 C CA . HIS A 1 76 ? 5.777 2.198 -14.419 1.00 97.19 76 HIS A CA 1
ATOM 603 C C . HIS A 1 76 ? 4.847 1.587 -15.467 1.00 97.19 76 HIS A C 1
ATOM 605 O O . HIS A 1 76 ? 3.708 2.020 -15.660 1.00 97.19 76 HIS A O 1
ATOM 611 N N . GLY A 1 77 ? 5.358 0.582 -16.172 1.00 96.75 77 GLY A N 1
ATOM 612 C CA . GLY A 1 77 ? 4.651 -0.069 -17.267 1.00 96.75 77 GLY A CA 1
ATOM 613 C C . GLY A 1 77 ? 3.671 -1.143 -16.795 1.00 96.75 77 GLY A C 1
ATOM 614 O O . GLY A 1 77 ? 3.687 -1.594 -15.652 1.00 96.75 77 GLY A O 1
ATOM 615 N N . ARG A 1 78 ? 2.847 -1.639 -17.727 1.00 97.31 78 ARG A N 1
ATOM 616 C CA . ARG A 1 78 ? 1.840 -2.690 -17.473 1.00 97.31 78 ARG A CA 1
ATOM 617 C C . ARG A 1 78 ? 2.396 -3.899 -16.713 1.00 97.31 78 ARG A C 1
ATOM 619 O O . ARG A 1 78 ? 1.715 -4.415 -15.835 1.00 97.31 78 ARG A O 1
ATOM 626 N N . ALA A 1 79 ? 3.588 -4.377 -17.073 1.00 98.00 79 ALA A N 1
ATOM 627 C CA . ALA A 1 79 ? 4.176 -5.563 -16.452 1.00 98.00 79 ALA A CA 1
ATOM 628 C C . ALA A 1 79 ? 4.443 -5.351 -14.953 1.00 98.00 79 ALA A C 1
ATOM 630 O O . ALA A 1 79 ? 4.103 -6.209 -14.147 1.00 98.00 79 ALA A O 1
ATOM 631 N N . GLU A 1 80 ? 4.976 -4.188 -14.580 1.00 97.88 80 GLU A N 1
ATOM 632 C CA . GLU A 1 80 ? 5.247 -3.838 -13.185 1.00 97.88 80 GLU A CA 1
ATOM 633 C C . GLU A 1 80 ? 3.953 -3.695 -12.382 1.00 97.88 80 GLU A C 1
ATOM 635 O O . GLU A 1 80 ? 3.867 -4.195 -11.264 1.00 97.88 80 GLU A O 1
ATOM 640 N N . VAL A 1 81 ? 2.918 -3.088 -12.975 1.00 97.44 81 VAL A N 1
ATOM 641 C CA . VAL A 1 81 ? 1.597 -2.971 -12.339 1.00 97.44 81 VAL A CA 1
ATOM 642 C C . VAL A 1 81 ? 0.975 -4.347 -12.093 1.00 97.44 81 VAL A C 1
ATOM 644 O O . VAL A 1 81 ? 0.440 -4.592 -11.017 1.00 97.44 81 VAL A O 1
ATOM 647 N N . LEU A 1 82 ? 1.057 -5.269 -13.059 1.00 98.12 82 LEU A N 1
ATOM 648 C CA . LEU A 1 82 ? 0.525 -6.627 -12.891 1.00 98.12 82 LEU A CA 1
ATOM 649 C C . LEU A 1 82 ? 1.265 -7.406 -11.798 1.00 98.12 82 LEU A C 1
ATOM 651 O O . LEU A 1 82 ? 0.624 -8.100 -11.012 1.00 98.12 82 LEU A O 1
ATOM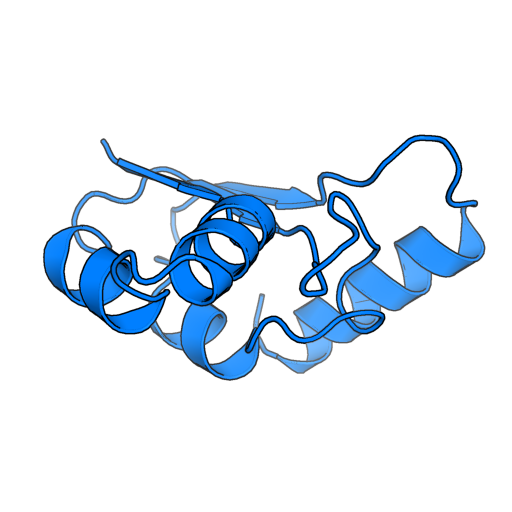 655 N N . LEU A 1 83 ? 2.592 -7.266 -11.721 1.00 98.44 83 LEU A N 1
ATOM 656 C CA . LEU A 1 83 ? 3.391 -7.876 -10.658 1.00 98.44 83 LEU A CA 1
ATOM 657 C C . LEU A 1 83 ? 3.042 -7.299 -9.284 1.00 98.44 83 LEU A C 1
ATOM 659 O O . LEU A 1 83 ? 2.914 -8.061 -8.332 1.00 98.44 83 LEU A O 1
ATOM 663 N N . ALA A 1 84 ? 2.815 -5.988 -9.190 1.00 98.31 84 ALA A N 1
ATOM 664 C CA . ALA A 1 84 ? 2.371 -5.357 -7.953 1.00 98.31 84 ALA A CA 1
ATOM 665 C C . ALA A 1 84 ? 0.996 -5.856 -7.492 1.00 98.31 84 ALA A C 1
ATOM 667 O O . ALA A 1 84 ? 0.804 -6.139 -6.312 1.00 98.31 84 ALA A O 1
ATOM 668 N N . VAL A 1 85 ? 0.043 -6.013 -8.417 1.00 98.31 85 VAL A N 1
ATOM 669 C CA . VAL A 1 85 ? -1.265 -6.600 -8.089 1.00 98.31 85 VAL A CA 1
ATOM 670 C C . VAL A 1 85 ? -1.097 -8.028 -7.572 1.00 98.31 85 VAL A C 1
ATOM 672 O O . VAL A 1 85 ? -1.662 -8.357 -6.534 1.00 98.31 85 VAL A O 1
ATOM 675 N N . GLN A 1 86 ? -0.290 -8.860 -8.237 1.00 98.62 86 GLN A N 1
ATOM 676 C CA . GLN A 1 86 ? -0.037 -10.226 -7.766 1.00 98.62 86 GLN A CA 1
ATOM 677 C C . GLN A 1 86 ? 0.616 -10.240 -6.376 1.00 98.62 86 GLN A C 1
ATOM 679 O O . GLN A 1 86 ? 0.171 -10.971 -5.498 1.00 98.62 86 GLN A O 1
ATOM 684 N N . TYR A 1 87 ? 1.614 -9.383 -6.154 1.00 98.69 87 TYR A N 1
ATOM 685 C CA . TYR A 1 87 ? 2.305 -9.246 -4.872 1.00 98.69 87 TYR A CA 1
ATOM 686 C C . TYR A 1 87 ? 1.348 -8.922 -3.712 1.00 98.69 87 TYR A C 1
ATOM 688 O O . TYR A 1 87 ? 1.519 -9.448 -2.607 1.00 98.69 87 TYR A O 1
ATOM 696 N N . LEU A 1 88 ? 0.357 -8.059 -3.962 1.00 98.50 88 LEU A N 1
ATOM 697 C CA . LEU A 1 88 ? -0.681 -7.698 -2.996 1.00 98.50 88 LEU A CA 1
ATOM 698 C C . LEU A 1 88 ? -1.657 -8.856 -2.749 1.00 98.50 88 LEU A C 1
ATOM 700 O O . LEU A 1 88 ? -1.958 -9.155 -1.595 1.00 98.50 88 LEU A O 1
ATOM 704 N N . LEU A 1 89 ? -2.114 -9.538 -3.805 1.00 98.12 89 LEU A N 1
ATOM 705 C CA . LEU A 1 89 ? -3.007 -10.700 -3.682 1.00 98.12 89 LEU A CA 1
ATOM 706 C C . LEU A 1 89 ? -2.369 -11.820 -2.847 1.00 98.12 89 LEU A C 1
ATOM 708 O O . LEU A 1 89 ? -3.029 -12.405 -1.990 1.00 98.12 89 LEU A O 1
ATOM 712 N N . ASP A 1 90 ? -1.070 -12.063 -3.030 1.00 98.25 90 ASP A N 1
ATOM 713 C CA . ASP A 1 90 ? -0.310 -13.055 -2.257 1.00 98.25 90 ASP A CA 1
ATOM 714 C C . ASP A 1 90 ? -0.228 -12.714 -0.752 1.00 98.25 90 ASP A C 1
ATOM 716 O O . ASP A 1 90 ? 0.140 -13.565 0.057 1.00 98.25 90 ASP A O 1
ATOM 720 N N . ARG A 1 91 ? -0.584 -11.478 -0.367 1.00 97.31 91 ARG A N 1
ATOM 721 C CA . ARG A 1 91 ? -0.626 -10.962 1.014 1.00 97.31 91 ARG A CA 1
ATOM 722 C C . ARG A 1 91 ? -2.047 -10.708 1.520 1.00 97.31 91 ARG A C 1
ATOM 724 O O . ARG A 1 91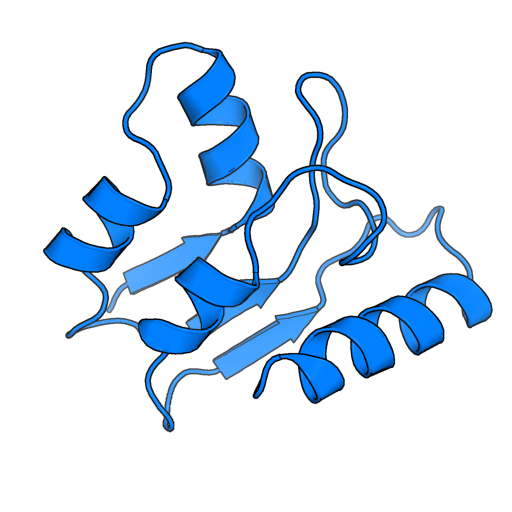 ? -2.221 -10.098 2.565 1.00 97.31 91 ARG A O 1
ATOM 731 N N . GLY A 1 92 ? -3.068 -11.183 0.807 1.00 94.31 92 GLY A N 1
ATOM 732 C CA . GLY A 1 92 ? -4.453 -11.139 1.283 1.00 94.31 92 GLY A CA 1
ATOM 733 C C . GLY A 1 92 ? -5.191 -9.821 1.042 1.00 94.31 92 GLY A C 1
ATOM 734 O O . GLY A 1 92 ? -6.185 -9.557 1.723 1.00 94.31 92 GLY A O 1
ATOM 735 N N . PHE A 1 93 ? -4.733 -9.008 0.086 1.00 94.12 93 PHE A N 1
ATOM 736 C CA . PHE A 1 93 ? -5.501 -7.862 -0.413 1.00 94.12 93 PHE A CA 1
ATOM 737 C C . PHE A 1 93 ? -6.635 -8.252 -1.363 1.00 94.12 93 PHE A C 1
ATOM 739 O O . PHE A 1 93 ? -6.537 -9.301 -2.038 1.00 94.12 93 PHE A O 1
#

pLDDT: mean 97.42, std 1.6, range [88.0, 98.69]